Protein AF-A0AAX2IHG1-F1 (afdb_monomer)

Structure (mmCIF, N/CA/C/O backbone):
data_AF-A0AAX2IHG1-F1
#
_entry.id   AF-A0AAX2IHG1-F1
#
loop_
_atom_site.group_PDB
_atom_site.id
_atom_site.type_symbol
_atom_site.label_atom_id
_atom_site.label_alt_id
_atom_site.label_comp_id
_atom_site.label_asym_id
_atom_site.label_entity_id
_atom_site.label_seq_id
_atom_site.pdbx_PDB_ins_code
_atom_site.Cartn_x
_atom_site.Cartn_y
_atom_site.Cartn_z
_atom_site.occupancy
_atom_site.B_iso_or_equiv
_atom_site.auth_seq_id
_atom_site.auth_comp_id
_atom_site.auth_asym_id
_atom_site.auth_atom_id
_atom_site.pdbx_PDB_model_num
ATOM 1 N N . MET A 1 1 ? 8.590 9.306 -18.468 1.00 66.25 1 MET A N 1
ATOM 2 C CA . MET A 1 1 ? 9.003 8.465 -17.327 1.00 66.25 1 MET A CA 1
ATOM 3 C C . MET A 1 1 ? 8.182 7.201 -17.408 1.00 66.25 1 MET A C 1
ATOM 5 O O . MET A 1 1 ? 6.965 7.311 -17.460 1.00 66.25 1 MET A O 1
ATOM 9 N N . GLU A 1 2 ? 8.834 6.048 -17.497 1.00 85.31 2 GLU A N 1
ATOM 10 C CA . GLU A 1 2 ? 8.158 4.753 -17.415 1.00 85.31 2 GLU A CA 1
ATOM 11 C C . GLU A 1 2 ? 8.092 4.316 -15.951 1.00 85.31 2 GLU A C 1
ATOM 13 O O . GLU A 1 2 ? 9.027 4.546 -15.185 1.00 85.31 2 GLU A O 1
ATOM 18 N N . SER A 1 3 ? 6.957 3.742 -15.565 1.00 92.88 3 SER A N 1
ATOM 19 C CA . SER A 1 3 ? 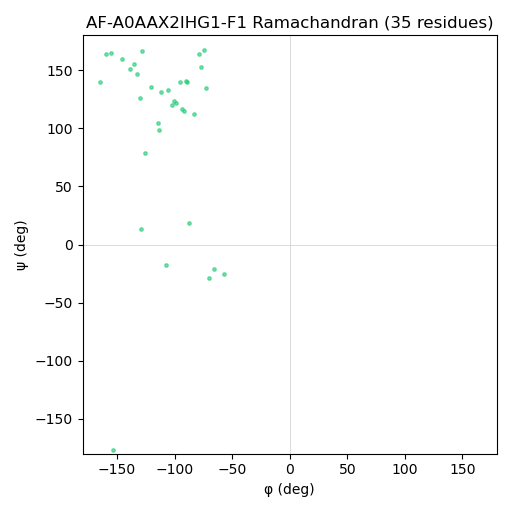6.765 3.091 -14.271 1.00 92.88 3 SER A CA 1
ATOM 20 C C . SER A 1 3 ? 7.140 1.621 -14.412 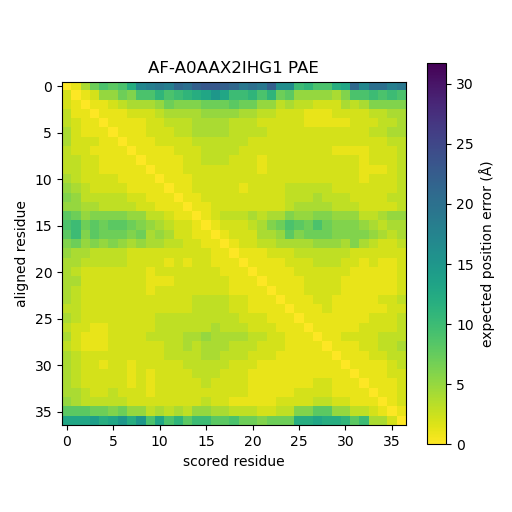1.00 92.88 3 SER A C 1
ATOM 22 O O . SER A 1 3 ? 6.783 0.992 -15.407 1.00 92.88 3 SER A O 1
ATOM 24 N N . PHE A 1 4 ? 7.795 1.051 -13.402 1.00 96.44 4 PHE A N 1
ATOM 25 C CA . PHE A 1 4 ? 7.998 -0.396 -13.309 1.00 96.44 4 PHE A CA 1
ATOM 26 C C . PHE A 1 4 ? 6.677 -1.159 -13.126 1.00 96.44 4 PHE A C 1
ATOM 28 O O . PHE A 1 4 ? 6.588 -2.349 -13.419 1.00 96.44 4 PHE A O 1
ATOM 35 N N . TYR A 1 5 ? 5.642 -0.469 -12.646 1.00 96.12 5 TYR A N 1
ATOM 36 C CA . TYR A 1 5 ? 4.339 -1.046 -12.353 1.00 96.12 5 TYR A CA 1
ATOM 37 C C . TYR A 1 5 ? 3.340 -0.700 -13.462 1.00 96.12 5 TYR A C 1
ATOM 39 O O . TYR A 1 5 ? 3.072 0.490 -13.661 1.00 96.12 5 TYR A O 1
ATOM 47 N N . PRO A 1 6 ? 2.752 -1.700 -14.146 1.00 95.19 6 PRO A N 1
ATOM 48 C CA . PRO A 1 6 ? 1.660 -1.469 -15.092 1.00 95.19 6 PRO A CA 1
ATOM 49 C C . PRO A 1 6 ? 0.362 -1.050 -14.381 1.00 95.19 6 PRO A C 1
ATOM 51 O O . PRO A 1 6 ? -0.443 -0.320 -14.950 1.00 95.19 6 PRO A O 1
ATOM 54 N N . PHE A 1 7 ? 0.170 -1.493 -13.134 1.00 96.31 7 PHE A N 1
ATOM 55 C CA . PHE A 1 7 ? -0.866 -1.058 -12.197 1.00 96.31 7 PHE A CA 1
ATOM 56 C C . PHE A 1 7 ? -0.437 -1.406 -10.760 1.00 96.31 7 PHE A C 1
ATOM 58 O O . PHE A 1 7 ? 0.481 -2.204 -10.563 1.00 96.31 7 PHE A O 1
ATOM 65 N N . ILE A 1 8 ? -1.090 -0.802 -9.762 1.00 96.19 8 ILE A N 1
ATOM 66 C CA . ILE A 1 8 ? -0.889 -1.086 -8.333 1.00 96.19 8 ILE A CA 1
ATOM 67 C C . ILE A 1 8 ? -2.263 -1.316 -7.700 1.00 96.19 8 ILE A C 1
ATOM 69 O O . ILE A 1 8 ? -3.134 -0.454 -7.796 1.00 96.19 8 ILE A O 1
ATOM 73 N N . GLU A 1 9 ? -2.441 -2.454 -7.031 1.00 97.31 9 GLU A N 1
ATOM 74 C CA . GLU A 1 9 ? -3.629 -2.758 -6.228 1.00 97.31 9 GLU A CA 1
ATOM 75 C C . GLU A 1 9 ? -3.289 -2.663 -4.738 1.00 97.31 9 GLU A C 1
ATOM 77 O O . GLU A 1 9 ? -2.282 -3.204 -4.278 1.00 97.31 9 GLU A O 1
ATOM 82 N N . VAL A 1 10 ? -4.145 -1.985 -3.972 1.00 96.81 10 VAL A N 1
ATOM 83 C CA . VAL A 1 10 ? -4.033 -1.895 -2.512 1.00 96.81 10 VAL A CA 1
ATOM 84 C C . VAL A 1 10 ? -5.229 -2.600 -1.894 1.00 96.81 10 VAL A C 1
ATOM 86 O O . VAL A 1 10 ? -6.343 -2.081 -1.896 1.00 96.81 10 VAL A O 1
ATOM 89 N N . VAL A 1 11 ? -4.991 -3.802 -1.374 1.00 97.12 11 VAL A N 1
ATOM 90 C CA . VAL A 1 11 ? -6.021 -4.651 -0.769 1.00 97.12 11 VAL A CA 1
ATOM 91 C C . VAL A 1 11 ? -5.946 -4.526 0.750 1.00 97.12 11 VAL A C 1
ATOM 93 O O . VAL A 1 11 ? -4.901 -4.773 1.349 1.00 97.12 11 VAL A O 1
ATOM 96 N N . PHE A 1 12 ? -7.056 -4.150 1.383 1.00 95.88 12 PHE A N 1
ATOM 97 C CA . PHE A 1 12 ? -7.168 -4.040 2.837 1.00 95.88 12 PHE A CA 1
ATOM 98 C C . PHE A 1 12 ? -8.575 -4.416 3.308 1.00 95.88 12 PH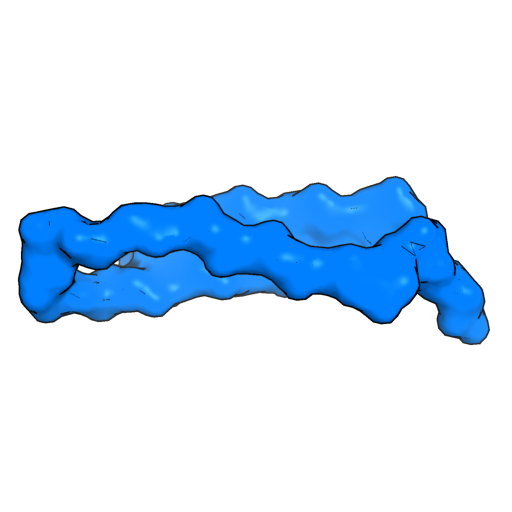E A C 1
ATOM 100 O O . PHE A 1 12 ? -9.529 -4.421 2.532 1.00 95.88 12 PHE A O 1
ATOM 107 N N . GLN A 1 13 ? -8.698 -4.765 4.588 1.00 96.31 13 GLN A N 1
ATOM 108 C CA . GLN A 1 13 ? -9.970 -5.136 5.205 1.00 96.31 13 GLN A CA 1
ATOM 109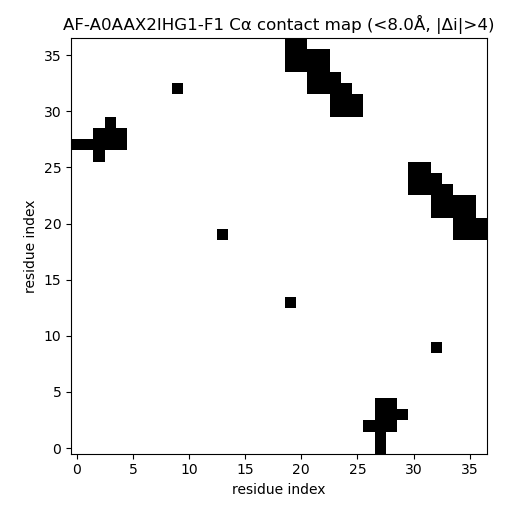 C C . GLN A 1 13 ? -10.612 -3.935 5.900 1.00 96.31 13 GLN A C 1
ATOM 111 O O . GLN A 1 13 ? -9.933 -3.185 6.602 1.00 96.31 13 GLN A O 1
ATOM 116 N N . ILE A 1 14 ? -11.932 -3.814 5.762 1.00 95.62 14 ILE A N 1
ATOM 117 C CA . ILE A 1 14 ? -12.759 -2.925 6.581 1.00 95.62 14 ILE A CA 1
ATOM 118 C C . ILE A 1 14 ? -13.292 -3.753 7.747 1.00 95.62 14 ILE A C 1
ATOM 120 O O . ILE A 1 14 ? -13.999 -4.736 7.531 1.00 95.62 14 ILE A O 1
ATOM 124 N N . GLN A 1 15 ? -12.916 -3.390 8.969 1.00 93.25 15 GLN A N 1
ATOM 125 C CA . GLN A 1 15 ? -13.295 -4.130 10.179 1.00 93.25 15 GLN A CA 1
ATOM 126 C C . GLN A 1 15 ? -14.340 -3.387 11.020 1.00 93.25 15 GLN A C 1
ATOM 128 O O . GLN A 1 15 ? -14.998 -3.995 11.860 1.00 93.25 15 GLN A O 1
ATOM 133 N N . ASP A 1 16 ? -14.509 -2.086 10.795 1.00 93.81 16 ASP A N 1
ATOM 134 C CA . ASP A 1 16 ? -15.396 -1.216 11.559 1.00 93.81 16 ASP A CA 1
ATOM 135 C C . ASP A 1 16 ? -15.870 -0.013 10.723 1.00 93.81 16 ASP A C 1
ATOM 137 O O . ASP A 1 16 ? -15.542 0.121 9.544 1.00 93.81 16 ASP A O 1
ATOM 141 N N . ASN A 1 17 ? -16.642 0.874 11.355 1.00 94.06 17 ASN A N 1
ATOM 142 C CA . ASN A 1 17 ? -17.185 2.093 10.750 1.00 94.06 17 ASN A CA 1
ATOM 143 C C . ASN A 1 17 ? -16.239 3.312 10.844 1.00 94.06 17 ASN A C 1
ATOM 145 O O . ASN A 1 17 ? -16.702 4.450 10.741 1.00 94.06 17 ASN A O 1
ATOM 149 N N . GLN A 1 18 ? -14.938 3.116 11.083 1.00 94.50 18 GLN A N 1
ATOM 150 C CA . GLN A 1 18 ? -13.985 4.231 11.125 1.00 94.50 18 GLN A CA 1
ATOM 151 C C . GLN A 1 18 ? -13.677 4.771 9.722 1.00 94.50 18 GLN A C 1
ATOM 153 O O . GLN A 1 18 ? -13.991 4.157 8.705 1.00 94.50 18 GLN A O 1
ATOM 158 N N . HIS A 1 19 ? -13.038 5.940 9.663 1.00 94.81 19 HIS A N 1
ATOM 159 C CA . HIS A 1 19 ? -12.455 6.439 8.424 1.00 94.81 19 HIS A CA 1
ATOM 160 C C . HIS A 1 19 ? -11.187 5.641 8.079 1.00 94.81 19 HIS A C 1
ATOM 162 O O . HIS A 1 19 ? -10.345 5.396 8.943 1.00 94.81 19 HIS A O 1
AT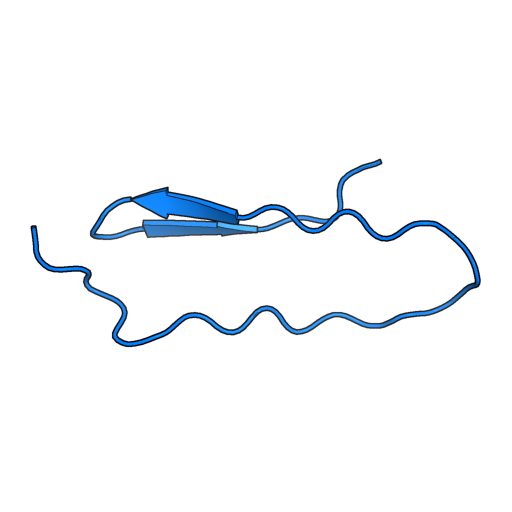OM 168 N N . TYR A 1 20 ? -11.044 5.245 6.813 1.00 96.00 20 TYR A N 1
ATOM 169 C CA . TYR A 1 20 ? -9.879 4.515 6.312 1.00 96.00 20 TYR A CA 1
ATOM 170 C C . TYR A 1 20 ? -9.128 5.400 5.321 1.00 96.00 20 TYR A C 1
ATOM 172 O O . TYR A 1 20 ? -9.496 5.490 4.151 1.00 96.00 20 TYR A O 1
ATOM 180 N N . HIS A 1 21 ? -8.061 6.044 5.787 1.00 96.00 21 HIS 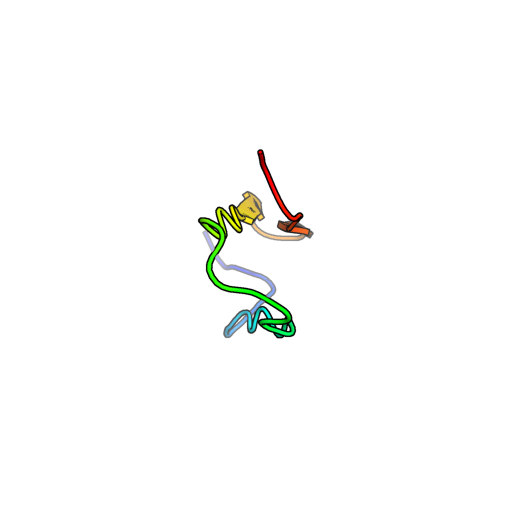A N 1
ATOM 181 C CA . HIS A 1 21 ? -7.136 6.769 4.925 1.00 96.00 21 HIS A CA 1
ATOM 182 C C . HIS A 1 21 ? -5.994 5.828 4.514 1.00 96.00 21 HIS A C 1
ATOM 184 O O . HIS A 1 21 ? -5.234 5.373 5.367 1.00 96.00 21 HIS A O 1
ATOM 190 N N . VAL A 1 22 ? -5.883 5.498 3.222 1.00 97.12 22 VAL A N 1
ATOM 191 C CA . VAL A 1 22 ? -4.870 4.557 2.700 1.00 97.12 22 VAL A CA 1
ATOM 192 C C . VAL A 1 22 ? -4.065 5.211 1.567 1.00 97.12 22 VAL A C 1
ATOM 194 O O . VAL A 1 22 ? -4.365 4.998 0.391 1.00 97.12 22 VAL A O 1
ATOM 197 N N . PRO A 1 23 ? -3.090 6.078 1.893 1.00 97.19 23 PRO A N 1
ATOM 198 C CA . PRO A 1 23 ? -2.295 6.792 0.897 1.00 97.19 23 PRO A CA 1
ATOM 199 C C . PRO A 1 23 ? -1.215 5.913 0.255 1.00 97.19 23 PRO A C 1
ATOM 201 O O . PRO A 1 23 ? -0.659 5.017 0.890 1.00 97.19 23 PRO A O 1
ATOM 204 N N . ILE A 1 24 ? -0.850 6.260 -0.983 1.00 97.50 24 ILE A N 1
ATOM 205 C CA . ILE A 1 24 ? 0.291 5.697 -1.715 1.00 97.50 24 ILE A CA 1
ATOM 206 C C . ILE A 1 24 ? 1.365 6.774 -1.892 1.00 97.50 24 ILE A C 1
ATOM 208 O O . ILE A 1 24 ? 1.084 7.862 -2.396 1.00 97.50 24 ILE A O 1
ATOM 212 N N . THR A 1 25 ? 2.610 6.435 -1.562 1.00 97.44 25 THR A N 1
ATOM 213 C CA . THR A 1 25 ? 3.802 7.172 -2.006 1.00 97.44 25 THR A CA 1
ATOM 214 C C . THR A 1 25 ? 4.391 6.438 -3.202 1.00 97.44 25 THR A C 1
ATOM 216 O O . THR A 1 25 ? 4.729 5.262 -3.077 1.00 97.44 25 THR A O 1
ATOM 219 N N . LEU A 1 26 ? 4.523 7.112 -4.348 1.00 96.19 26 LEU A N 1
ATOM 220 C CA . LEU A 1 26 ? 4.939 6.495 -5.609 1.00 96.19 26 LEU A CA 1
ATOM 221 C C . LEU A 1 26 ? 6.215 7.132 -6.167 1.00 96.19 26 LEU A C 1
ATOM 223 O O . LEU A 1 26 ? 6.345 8.351 -6.252 1.00 96.19 26 LEU A O 1
ATOM 227 N N . SER A 1 27 ? 7.123 6.273 -6.613 1.00 96.50 27 SER A N 1
ATOM 228 C CA . SER A 1 27 ? 8.264 6.590 -7.468 1.00 96.50 27 SER A CA 1
AT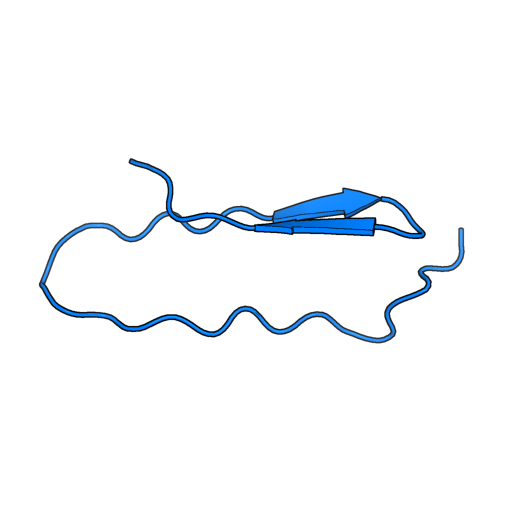OM 229 C C . SER A 1 27 ? 8.270 5.632 -8.670 1.00 96.50 27 SER A C 1
ATOM 231 O O . SER A 1 27 ? 7.582 4.609 -8.629 1.00 96.50 27 SER A O 1
ATOM 233 N N . PRO A 1 28 ? 9.056 5.895 -9.730 1.00 96.12 28 PRO A N 1
ATOM 234 C CA . PRO A 1 28 ? 9.061 5.038 -10.918 1.00 96.12 28 PRO A CA 1
ATOM 235 C C . PRO A 1 28 ? 9.402 3.558 -10.659 1.00 96.12 28 PRO A C 1
ATOM 237 O O . PRO A 1 28 ? 8.971 2.706 -11.427 1.00 96.12 28 PRO A O 1
ATOM 240 N N . PHE A 1 29 ? 10.137 3.240 -9.582 1.00 96.31 29 PHE A N 1
ATOM 241 C CA . PHE A 1 29 ? 10.628 1.881 -9.279 1.00 96.31 29 PHE A CA 1
ATOM 242 C C . PHE A 1 29 ? 10.316 1.407 -7.852 1.00 96.31 29 PHE A C 1
ATOM 244 O O . PHE A 1 29 ? 10.895 0.435 -7.374 1.00 96.31 2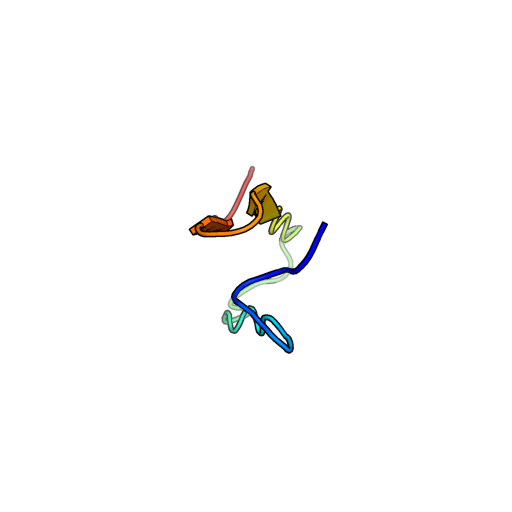9 PHE A O 1
ATOM 251 N N . GLY A 1 30 ? 9.431 2.106 -7.149 1.00 96.62 30 GLY A N 1
ATOM 252 C CA . GLY A 1 30 ? 9.079 1.778 -5.774 1.00 96.62 30 GLY A CA 1
ATOM 253 C C . GLY A 1 30 ? 7.805 2.485 -5.356 1.00 96.62 30 GLY A C 1
ATOM 254 O O . GLY A 1 30 ? 7.625 3.663 -5.672 1.00 96.62 30 GLY A O 1
ATOM 255 N N . TYR A 1 31 ? 6.948 1.793 -4.616 1.00 97.50 31 TYR A N 1
ATOM 256 C CA . TYR A 1 31 ? 5.823 2.410 -3.930 1.00 97.50 31 TYR A CA 1
ATOM 257 C C . TYR A 1 31 ? 5.703 1.885 -2.503 1.00 97.50 31 TYR A C 1
ATOM 259 O O . TYR A 1 31 ? 6.131 0.773 -2.197 1.00 97.50 31 TYR A O 1
ATOM 267 N N . SER A 1 32 ? 5.081 2.692 -1.651 1.00 97.88 32 SER A N 1
ATOM 268 C CA . SER A 1 32 ? 4.700 2.315 -0.291 1.00 97.88 32 SER A CA 1
ATOM 269 C C . SER A 1 32 ? 3.254 2.720 -0.044 1.00 97.88 32 SER A C 1
ATOM 271 O O . SER A 1 32 ? 2.804 3.747 -0.547 1.00 97.88 32 SER A O 1
ATOM 273 N N . THR A 1 33 ? 2.540 1.933 0.756 1.00 98.12 33 THR A N 1
ATOM 274 C CA . THR A 1 33 ? 1.168 2.218 1.195 1.00 98.12 33 THR A CA 1
ATOM 275 C C . THR A 1 33 ? 1.016 1.853 2.667 1.00 98.12 33 THR A C 1
ATOM 277 O O . THR A 1 33 ? 1.720 0.968 3.156 1.00 98.12 33 THR A O 1
ATOM 280 N N . TYR A 1 34 ? 0.124 2.526 3.388 1.00 96.88 34 TYR A N 1
ATOM 281 C CA . TYR A 1 34 ? -0.129 2.269 4.812 1.00 96.88 34 TYR A CA 1
ATOM 282 C C . TYR A 1 34 ? -1.540 2.718 5.212 1.00 96.88 34 TYR A C 1
ATOM 284 O O . TYR A 1 34 ? -2.170 3.473 4.479 1.00 96.88 34 TYR A O 1
ATOM 292 N N . ARG A 1 35 ? -2.044 2.275 6.373 1.00 94.75 35 ARG A N 1
ATOM 293 C CA . ARG A 1 35 ? -3.248 2.857 6.991 1.00 94.75 35 ARG A CA 1
ATOM 294 C C . ARG A 1 35 ? -2.837 4.096 7.785 1.00 94.75 35 ARG A C 1
ATOM 296 O O . ARG A 1 35 ? -2.133 3.971 8.786 1.00 94.75 35 ARG A O 1
ATOM 303 N N . GLY A 1 36 ? -3.254 5.267 7.323 1.00 90.12 36 GLY A N 1
ATOM 304 C CA . GLY A 1 36 ? -3.158 6.520 8.065 1.00 90.12 36 GLY A CA 1
ATOM 305 C C . GLY A 1 36 ? -4.258 6.649 9.120 1.00 90.12 36 GLY A C 1
ATOM 306 O O . GLY A 1 36 ? -5.245 5.909 9.095 1.00 90.12 36 GLY A O 1
ATOM 307 N N . SER A 1 37 ? -4.054 7.583 10.050 1.00 79.69 37 SER A N 1
ATOM 308 C CA . SER A 1 37 ? -5.038 8.017 11.052 1.00 79.69 37 SER A CA 1
ATOM 309 C C . SER A 1 37 ? -6.094 8.937 10.460 1.00 79.69 37 SER A C 1
ATOM 311 O O . SER A 1 37 ? -5.677 9.809 9.661 1.00 79.69 37 SER A O 1
#

Solvent-accessible surface area (backbone atoms only — not comparable to full-atom values): 2782 Å² total; per-residue (Å²): 135,76,57,76,57,96,71,86,86,87,86,81,84,85,88,69,92,70,86,83,44,70,58,73,52,79,55,54,86,49,73,49,73,51,84,51,130

Sequence (37 aa):
MESFYPFIEVVFQIQDNQHYHVPITLSPFGYSTYRGS

Secondary structure (DSSP, 8-state):
---S-S---------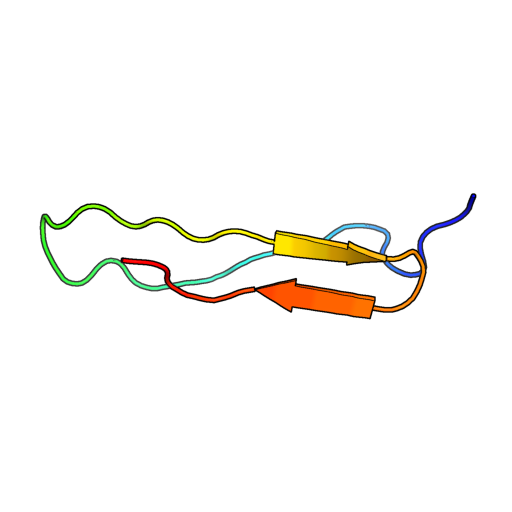SSS--B--EEEETTEEEE--B-

Foldseek 3Di:
DAAPDPDDDDDDDDPDDDDWDWDWDDDRDDIDIDTDD

Radius of gyration: 12.44 Å; Cα contacts (8 Å, |Δi|>4): 35; chains: 1; bounding box: 28×14×29 Å

Organism: NCBI:txid246

Mean predicted aligned error: 3.12 Å

InterPro domains:
  IPR023416 Transthyretin/hydroxyisourate hydrolase domain [PF00576] (2-36)
  IPR023416 Transthyretin/hydroxyisourate hydrolase domain [PTHR10395] (2-37)
  IPR023419 Transthyretin, conserved site [PS00769] (20-32)
  IPR036817 Transthyretin/hydroxyisourate hydrolase domain superfamily [G3DSA:2.60.40.180] (1-37)
  IPR036817 Transthyretin/hydroxyisourate hydrolase domain superfamily [SSF49472] (2-37)

pLDDT: mean 94.38, std 5.83, range [66.25, 98.12]